Protein AF-A0A529LXN5-F1 (afdb_monomer_lite)

pLDDT: mean 96.06, std 3.26, range [74.19, 98.25]

Foldseek 3Di:
DDPQVVVVVVCCVVPVPDDSVVSSVVVVVVVVVVCCCPVPVVVVQVVVPHDPVRVVLQVCLVVVDPVSDDD

Secondary structure (DSSP, 8-state):
--HHHHHHHHHHHH-TTS--HHHHHHHHHHHHHHHHIIIIIHHHHHHTT--HHHHHHHHHHHHT-TT----

Sequence (71 aa):
MDRAGRAMEQWRRERPDLDVSPMGVIGRLNEASALIARDRLAPVFARFGLQAGEFDVLATLRRSGSPYALT

Radius of gyration: 19.16 Å; chains: 1; bounding box: 41×14×55 Å

Structure (mmCIF, N/CA/C/O backbone):
data_AF-A0A529LXN5-F1
#
_entry.id   AF-A0A529LXN5-F1
#
loop_
_atom_site.group_PDB
_atom_site.id
_atom_site.type_symbol
_atom_site.label_atom_id
_atom_site.label_alt_id
_atom_site.label_comp_id
_atom_site.label_asym_id
_atom_site.label_entity_id
_atom_site.label_seq_id
_atom_site.pdbx_PDB_ins_code
_atom_site.Cartn_x
_atom_site.Cartn_y
_atom_site.Cartn_z
_atom_site.occupancy
_atom_site.B_iso_or_equiv
_atom_site.auth_seq_id
_atom_site.auth_comp_id
_atom_site.auth_asym_id
_atom_site.auth_atom_id
_atom_site.pdbx_PDB_model_num
ATOM 1 N N . MET A 1 1 ? -2.094 -7.133 -20.810 1.00 74.19 1 MET A N 1
ATOM 2 C CA . MET A 1 1 ? -0.895 -6.760 -20.024 1.00 74.19 1 MET A CA 1
ATOM 3 C C . MET A 1 1 ? -1.282 -5.670 -19.026 1.00 74.19 1 MET A C 1
ATOM 5 O O . MET A 1 1 ? -1.968 -4.741 -19.443 1.00 74.19 1 MET A O 1
ATOM 9 N N . ASP A 1 2 ? -0.921 -5.797 -17.744 1.00 92.88 2 ASP A N 1
ATOM 10 C CA . ASP A 1 2 ? -1.207 -4.814 -16.674 1.00 92.88 2 ASP A CA 1
ATOM 11 C C . ASP A 1 2 ? -0.390 -3.510 -16.817 1.00 92.88 2 ASP A C 1
ATOM 13 O O . ASP A 1 2 ? 0.404 -3.361 -17.753 1.00 92.88 2 ASP A O 1
ATOM 17 N N . ARG A 1 3 ? -0.618 -2.519 -15.939 1.00 92.62 3 ARG A N 1
ATOM 18 C CA . ARG A 1 3 ? 0.045 -1.205 -16.043 1.00 92.62 3 ARG A CA 1
ATOM 19 C C . ARG A 1 3 ? 1.560 -1.316 -15.875 1.00 92.62 3 ARG A C 1
ATOM 21 O O . ARG A 1 3 ? 2.295 -0.692 -16.638 1.00 92.62 3 ARG A O 1
ATOM 28 N N . ALA A 1 4 ? 2.010 -2.130 -14.923 1.00 95.31 4 ALA A N 1
ATOM 29 C CA . ALA A 1 4 ? 3.427 -2.368 -14.676 1.00 95.31 4 ALA A CA 1
ATOM 30 C C . ALA A 1 4 ? 4.110 -3.041 -15.879 1.00 95.31 4 ALA A C 1
ATOM 32 O O . ALA A 1 4 ? 5.175 -2.607 -16.305 1.00 95.31 4 ALA A O 1
ATOM 33 N N . GLY A 1 5 ? 3.475 -4.043 -16.488 1.00 95.88 5 GLY A N 1
ATOM 34 C CA . GLY A 1 5 ? 3.976 -4.728 -17.676 1.00 95.88 5 GLY A CA 1
ATOM 35 C C . GLY A 1 5 ? 4.125 -3.790 -18.871 1.00 95.88 5 GLY A C 1
ATOM 36 O O . GLY A 1 5 ? 5.172 -3.802 -19.515 1.00 95.88 5 GLY A O 1
ATOM 37 N N . ARG A 1 6 ? 3.139 -2.913 -19.112 1.00 96.12 6 ARG A N 1
ATOM 38 C CA . ARG A 1 6 ? 3.239 -1.898 -20.176 1.00 96.12 6 ARG A CA 1
ATOM 39 C C . ARG A 1 6 ? 4.417 -0.950 -19.947 1.00 96.12 6 ARG A C 1
ATOM 41 O O . ARG A 1 6 ? 5.132 -0.633 -20.891 1.00 96.12 6 ARG A O 1
ATOM 48 N N . ALA A 1 7 ? 4.646 -0.529 -18.702 1.00 95.38 7 ALA A N 1
ATOM 49 C CA . ALA A 1 7 ? 5.796 0.305 -18.360 1.00 95.38 7 ALA A CA 1
ATOM 50 C C . ALA A 1 7 ? 7.127 -0.435 -18.583 1.00 95.38 7 ALA A C 1
ATOM 52 O O . ALA A 1 7 ? 8.063 0.136 -19.131 1.00 95.38 7 ALA A O 1
ATOM 53 N N . MET A 1 8 ? 7.214 -1.718 -18.217 1.00 96.50 8 MET A N 1
ATOM 54 C CA . MET A 1 8 ? 8.417 -2.526 -18.454 1.00 96.50 8 MET A CA 1
ATOM 55 C C . MET A 1 8 ? 8.733 -2.659 -19.945 1.00 96.50 8 MET A C 1
ATOM 57 O O . MET A 1 8 ? 9.892 -2.579 -20.332 1.00 96.50 8 MET A O 1
ATOM 61 N N . GLU A 1 9 ? 7.719 -2.857 -20.786 1.00 96.44 9 GLU A N 1
ATOM 62 C CA . GLU A 1 9 ? 7.905 -2.959 -22.235 1.00 96.44 9 GLU A CA 1
ATOM 63 C C . GLU A 1 9 ? 8.384 -1.641 -22.853 1.00 96.44 9 GLU A C 1
ATOM 65 O O . GLU A 1 9 ? 9.286 -1.643 -23.688 1.00 96.44 9 GLU A O 1
ATOM 70 N N . GLN A 1 10 ? 7.853 -0.511 -22.381 1.00 96.69 10 GLN A N 1
ATOM 71 C CA . GLN A 1 10 ? 8.341 0.812 -22.772 1.00 96.69 10 GLN A CA 1
ATOM 72 C C . GLN A 1 10 ? 9.815 0.987 -22.399 1.00 96.69 10 GLN A C 1
ATOM 74 O O . GLN A 1 10 ? 10.623 1.332 -23.254 1.00 96.69 10 GLN A O 1
ATOM 79 N N . TRP A 1 11 ? 10.193 0.678 -21.158 1.00 96.75 11 TRP A N 1
ATOM 80 C CA . TRP A 1 11 ? 11.579 0.835 -20.723 1.00 96.75 11 TRP A CA 1
ATOM 81 C C . TRP A 1 11 ? 12.553 -0.103 -21.426 1.00 96.75 11 TRP A C 1
ATOM 83 O O . TRP A 1 11 ? 13.655 0.322 -21.745 1.00 96.75 11 TRP A O 1
ATOM 93 N N . ARG A 1 12 ? 12.158 -1.342 -21.735 1.00 96.19 12 ARG A N 1
ATOM 94 C CA . ARG A 1 12 ? 13.007 -2.244 -22.530 1.00 96.19 12 ARG A CA 1
ATOM 95 C C . ARG A 1 12 ? 13.303 -1.693 -23.922 1.00 96.19 12 ARG A C 1
ATOM 97 O O . ARG A 1 12 ? 14.361 -1.990 -24.462 1.00 96.19 12 ARG A O 1
ATOM 104 N N . ARG A 1 13 ? 12.385 -0.913 -24.500 1.00 97.62 13 ARG A N 1
ATOM 105 C CA . ARG A 1 13 ? 12.607 -0.247 -25.787 1.00 97.62 13 ARG A CA 1
ATOM 106 C C . ARG A 1 13 ? 13.551 0.949 -25.655 1.00 97.62 13 ARG A C 1
ATOM 108 O O . ARG A 1 13 ? 14.454 1.078 -26.469 1.00 97.62 13 ARG A O 1
ATOM 115 N N . GLU A 1 14 ? 13.348 1.801 -24.651 1.00 98.25 14 GLU A N 1
ATOM 116 C CA . GLU A 1 14 ? 14.130 3.040 -24.496 1.00 98.25 14 GLU A CA 1
ATOM 117 C C . GLU A 1 14 ? 15.517 2.814 -23.859 1.00 98.25 14 GLU A C 1
ATOM 119 O O . GLU A 1 14 ? 16.467 3.537 -24.152 1.00 98.25 14 GLU A O 1
ATOM 124 N N . ARG A 1 15 ? 15.646 1.826 -22.964 1.00 96.81 15 ARG A N 1
ATOM 125 C CA . ARG A 1 15 ? 16.859 1.494 -22.196 1.00 96.81 15 ARG A CA 1
ATOM 126 C C . ARG A 1 15 ? 17.001 -0.023 -22.019 1.00 96.81 15 ARG A C 1
ATOM 128 O O . ARG A 1 15 ? 16.798 -0.542 -20.918 1.00 96.81 15 ARG A O 1
ATOM 135 N N . PRO A 1 16 ? 17.340 -0.756 -23.094 1.00 96.38 16 PRO A N 1
ATOM 136 C CA . PRO A 1 16 ? 17.487 -2.212 -23.046 1.00 96.38 16 PRO A CA 1
ATOM 137 C C . PRO A 1 16 ? 18.615 -2.689 -22.117 1.00 96.38 16 PRO A C 1
ATOM 139 O O . PRO A 1 16 ? 18.660 -3.864 -21.769 1.00 96.38 16 PRO A O 1
ATOM 142 N N . ASP A 1 17 ? 19.519 -1.793 -21.718 1.00 97.62 17 ASP A N 1
ATOM 143 C CA . ASP A 1 17 ? 20.625 -2.052 -20.797 1.00 97.62 17 ASP A CA 1
ATOM 144 C C . ASP A 1 17 ? 20.201 -2.158 -19.321 1.00 97.62 17 ASP A C 1
ATOM 146 O O . ASP A 1 17 ? 20.963 -2.670 -18.503 1.00 97.62 17 ASP A O 1
ATOM 150 N N . LEU A 1 18 ? 19.002 -1.685 -18.962 1.00 96.56 18 LEU A N 1
ATOM 151 C CA . LEU A 1 18 ? 18.523 -1.684 -17.581 1.00 96.56 18 LEU A CA 1
ATOM 152 C C . LEU A 1 18 ? 17.698 -2.934 -17.256 1.00 96.56 18 LEU A C 1
ATOM 154 O O . LEU A 1 18 ? 16.768 -3.292 -17.983 1.00 96.56 18 LEU A O 1
ATOM 158 N N . ASP A 1 19 ? 17.951 -3.538 -16.091 1.00 96.00 19 ASP A N 1
ATOM 159 C CA . ASP A 1 19 ? 17.014 -4.506 -15.519 1.00 96.00 19 ASP A CA 1
ATOM 160 C C . ASP A 1 19 ? 15.801 -3.784 -14.916 1.00 96.00 19 ASP A C 1
ATOM 162 O O . ASP A 1 19 ? 15.878 -3.106 -13.891 1.00 96.00 19 ASP A O 1
ATOM 166 N N . VAL A 1 20 ? 14.649 -3.964 -15.557 1.00 96.06 20 VAL A N 1
ATOM 167 C CA . VAL A 1 20 ? 13.370 -3.374 -15.143 1.00 96.06 20 VAL A CA 1
ATOM 168 C C . VAL A 1 20 ? 12.463 -4.350 -14.397 1.00 96.06 20 VAL A C 1
ATOM 170 O O . VAL A 1 20 ? 11.301 -4.031 -14.121 1.00 96.06 20 VAL A O 1
ATOM 173 N N . SER A 1 21 ? 12.964 -5.541 -14.058 1.00 94.94 21 SER A N 1
ATOM 174 C CA . SER A 1 21 ? 12.226 -6.538 -13.282 1.00 94.94 21 SER A CA 1
ATOM 175 C C . SER A 1 21 ? 11.680 -6.004 -11.941 1.00 94.94 21 SER A C 1
ATOM 177 O O . SER A 1 21 ? 10.495 -6.252 -11.672 1.00 94.94 21 SER A O 1
ATOM 179 N N . PRO A 1 22 ? 12.406 -5.177 -11.148 1.00 95.88 22 PRO A N 1
ATOM 180 C CA . PRO A 1 22 ? 11.907 -4.714 -9.848 1.00 95.88 22 PRO A CA 1
ATOM 181 C C . PRO A 1 22 ? 10.700 -3.778 -9.968 1.00 95.88 22 PRO A C 1
ATOM 183 O O . PRO A 1 22 ? 9.748 -3.874 -9.192 1.00 95.88 22 PRO A O 1
ATOM 186 N N . MET A 1 23 ? 10.687 -2.916 -10.989 1.00 93.56 23 MET A N 1
ATOM 187 C CA . MET A 1 23 ? 9.558 -2.025 -11.281 1.00 93.56 23 MET A CA 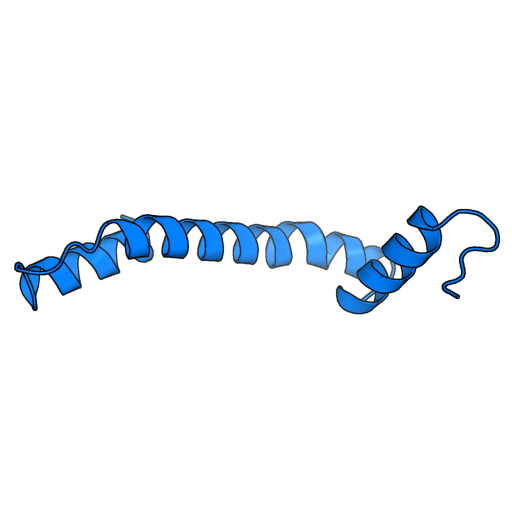1
ATOM 188 C C . MET A 1 23 ? 8.281 -2.821 -11.576 1.00 93.56 23 MET A C 1
ATOM 190 O O . MET A 1 23 ? 7.190 -2.414 -11.178 1.00 93.56 23 MET A O 1
ATOM 194 N N . GLY A 1 24 ? 8.411 -3.976 -12.234 1.00 94.88 24 GLY A N 1
ATOM 195 C CA . GLY A 1 24 ? 7.296 -4.882 -12.482 1.00 94.88 24 GLY A CA 1
ATOM 196 C C . GLY A 1 24 ? 6.662 -5.419 -11.202 1.00 94.88 24 GLY A C 1
ATOM 197 O O . GLY A 1 24 ? 5.438 -5.491 -11.101 1.00 94.88 24 GLY A O 1
ATOM 198 N N . VAL A 1 25 ? 7.487 -5.802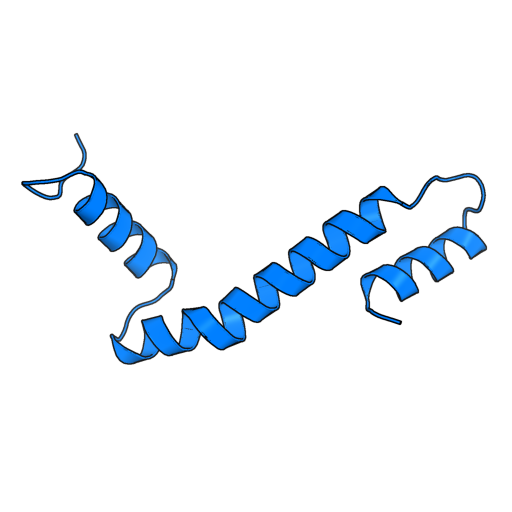 -10.227 1.00 96.25 25 VAL A N 1
ATOM 199 C CA . VAL A 1 25 ? 7.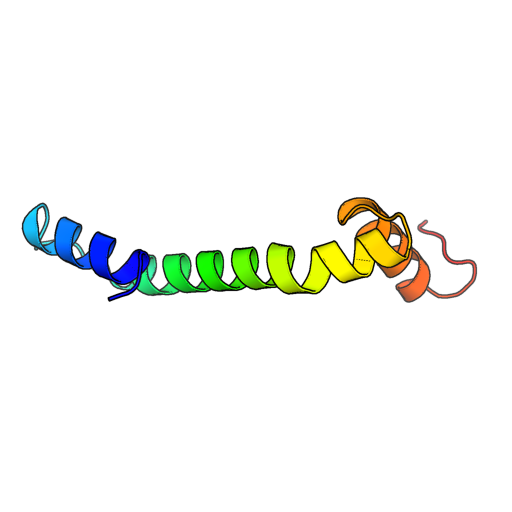022 -6.334 -8.937 1.00 96.25 25 VAL A CA 1
ATOM 200 C C . VAL A 1 25 ? 6.382 -5.225 -8.107 1.00 96.25 25 VAL A C 1
ATOM 202 O O . VAL A 1 25 ? 5.215 -5.333 -7.730 1.00 96.25 25 VAL A O 1
ATOM 205 N N . ILE A 1 26 ? 7.107 -4.126 -7.885 1.00 96.62 26 ILE A N 1
ATOM 206 C CA . ILE A 1 26 ? 6.630 -3.000 -7.072 1.00 96.62 26 ILE A CA 1
ATOM 207 C C . ILE A 1 26 ? 5.381 -2.362 -7.687 1.00 96.62 26 ILE A C 1
ATOM 209 O O . ILE A 1 26 ? 4.424 -2.068 -6.975 1.00 96.62 26 ILE A O 1
ATOM 213 N N . GLY A 1 27 ? 5.340 -2.208 -9.013 1.00 96.38 27 GLY A N 1
ATOM 214 C CA . GLY A 1 27 ? 4.183 -1.654 -9.713 1.00 96.38 27 GLY A CA 1
ATOM 215 C C . GLY A 1 27 ? 2.909 -2.469 -9.486 1.00 96.38 27 GLY A C 1
ATOM 216 O O . GLY A 1 27 ? 1.860 -1.891 -9.205 1.00 96.38 27 GLY A O 1
ATOM 217 N N . ARG A 1 28 ? 3.003 -3.804 -9.536 1.00 97.00 28 ARG A N 1
ATOM 218 C CA . ARG A 1 28 ? 1.858 -4.692 -9.276 1.00 97.00 28 ARG A CA 1
ATOM 219 C C . ARG A 1 28 ? 1.439 -4.697 -7.813 1.00 97.00 28 ARG A C 1
ATOM 221 O O . ARG A 1 28 ? 0.244 -4.695 -7.541 1.00 97.00 28 ARG A O 1
ATOM 228 N N . LEU A 1 29 ? 2.392 -4.676 -6.878 1.00 97.94 29 LEU A N 1
ATOM 229 C CA . LEU A 1 29 ? 2.086 -4.584 -5.446 1.00 97.94 29 LEU A CA 1
ATOM 230 C C . LEU A 1 29 ? 1.355 -3.278 -5.116 1.00 97.94 29 LEU A C 1
ATOM 232 O O . LEU A 1 29 ? 0.352 -3.299 -4.404 1.00 97.94 29 LEU A O 1
ATOM 236 N N . ASN A 1 30 ? 1.800 -2.161 -5.691 1.00 97.12 30 ASN A N 1
ATOM 237 C CA . ASN A 1 30 ? 1.143 -0.867 -5.525 1.00 97.12 30 ASN A CA 1
ATOM 238 C C . ASN A 1 30 ? -0.264 -0.860 -6.135 1.00 97.12 30 ASN A C 1
ATOM 240 O O . ASN A 1 30 ? -1.200 -0.369 -5.507 1.00 97.12 30 ASN A O 1
ATOM 244 N N . GLU A 1 31 ? -0.430 -1.425 -7.334 1.00 97.12 31 GLU A N 1
ATOM 245 C CA . GLU A 1 31 ? -1.740 -1.548 -7.980 1.00 97.12 31 GLU A CA 1
ATOM 246 C C . GLU A 1 31 ? -2.695 -2.408 -7.141 1.00 97.12 31 GLU A C 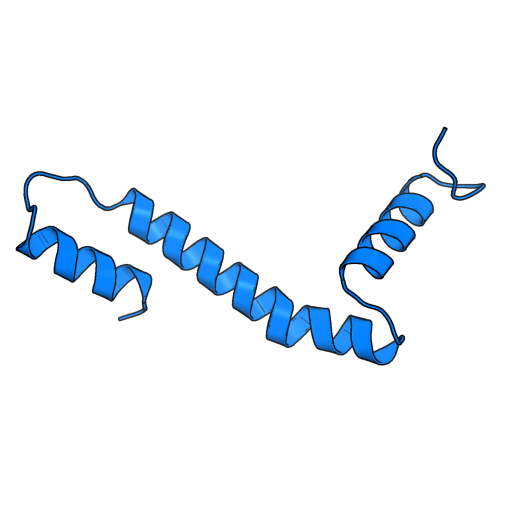1
ATOM 248 O O . GLU A 1 31 ? -3.810 -1.977 -6.850 1.00 97.12 31 GLU A O 1
ATOM 253 N N . ALA A 1 32 ? -2.244 -3.571 -6.666 1.00 97.62 32 ALA A N 1
ATOM 254 C CA . ALA A 1 32 ? -3.034 -4.441 -5.800 1.00 97.62 32 ALA A CA 1
ATOM 255 C C . ALA A 1 32 ? -3.427 -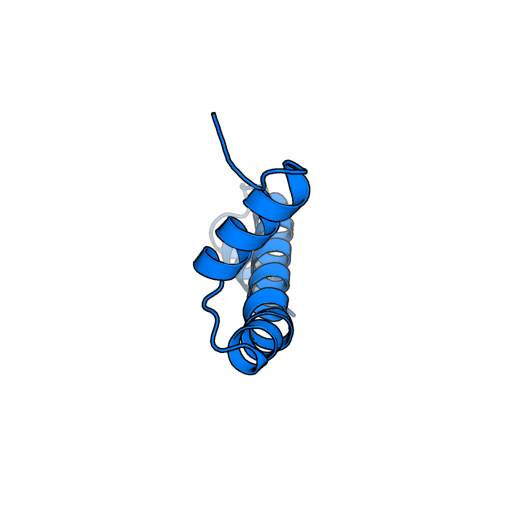3.747 -4.485 1.00 97.62 32 ALA A C 1
ATOM 257 O O . ALA A 1 32 ? -4.597 -3.777 -4.104 1.00 97.62 32 ALA A O 1
ATOM 258 N N . SER A 1 33 ? -2.478 -3.079 -3.823 1.00 97.88 33 SER A N 1
ATOM 259 C CA . SER A 1 33 ? -2.727 -2.330 -2.586 1.00 97.88 33 SER A CA 1
ATOM 260 C C . SER A 1 33 ? -3.770 -1.228 -2.794 1.00 97.88 33 SER A C 1
ATOM 262 O O . SER A 1 33 ? -4.744 -1.147 -2.046 1.00 97.88 33 SER A O 1
ATOM 264 N N . ALA A 1 34 ? -3.642 -0.441 -3.868 1.00 97.12 34 ALA A N 1
ATOM 265 C CA . ALA A 1 34 ? -4.588 0.622 -4.193 1.00 97.12 34 ALA A CA 1
ATOM 266 C C . ALA A 1 34 ? -5.998 0.086 -4.495 1.00 97.12 34 ALA A C 1
ATOM 268 O O . ALA A 1 34 ? -6.989 0.673 -4.054 1.00 97.12 34 ALA A O 1
ATOM 269 N N . LEU A 1 35 ? -6.102 -1.032 -5.222 1.00 97.75 35 LEU A N 1
ATOM 270 C CA . LEU A 1 35 ? -7.380 -1.688 -5.510 1.00 97.75 35 LEU A CA 1
ATOM 271 C C . LEU A 1 35 ? -8.044 -2.209 -4.231 1.00 97.75 35 LEU A C 1
ATOM 273 O O . LEU A 1 35 ? -9.228 -1.968 -4.017 1.00 97.75 35 LEU A O 1
ATOM 277 N N . ILE A 1 36 ? -7.293 -2.876 -3.353 1.00 98.00 36 ILE A N 1
ATOM 278 C CA . ILE A 1 36 ? -7.815 -3.384 -2.077 1.00 98.00 36 ILE A CA 1
ATOM 279 C C . ILE A 1 36 ? -8.255 -2.224 -1.177 1.00 98.00 36 ILE A C 1
ATOM 281 O O . ILE A 1 36 ? -9.361 -2.251 -0.635 1.00 98.00 36 ILE A O 1
ATOM 285 N N . ALA A 1 37 ? -7.427 -1.186 -1.048 1.00 97.12 37 ALA A N 1
ATOM 286 C CA . ALA A 1 37 ? -7.748 -0.015 -0.242 1.00 97.12 37 ALA A CA 1
ATOM 287 C C . ALA A 1 37 ? -9.045 0.657 -0.716 1.00 97.12 37 ALA A C 1
ATOM 289 O O . ALA A 1 37 ? -9.933 0.922 0.094 1.00 97.12 37 ALA A O 1
ATOM 290 N N . ARG A 1 38 ? -9.187 0.871 -2.029 1.00 96.88 38 ARG A N 1
ATOM 291 C CA . ARG A 1 38 ? -10.349 1.548 -2.614 1.00 96.88 38 ARG A CA 1
ATOM 292 C C . ARG A 1 38 ? -11.606 0.681 -2.628 1.00 96.88 38 ARG A C 1
ATOM 294 O O . ARG A 1 38 ? -12.663 1.157 -2.235 1.00 96.88 38 ARG A O 1
ATOM 301 N N . ASP A 1 39 ? -11.510 -0.563 -3.089 1.00 97.62 39 ASP A N 1
ATOM 302 C CA . ASP A 1 39 ? -12.695 -1.374 -3.398 1.00 97.62 39 ASP A CA 1
ATOM 303 C C . ASP A 1 39 ? -13.131 -2.258 -2.225 1.00 97.62 39 ASP A C 1
ATOM 305 O O . ASP A 1 39 ? -14.251 -2.770 -2.222 1.00 97.62 39 ASP A O 1
ATOM 309 N N . ARG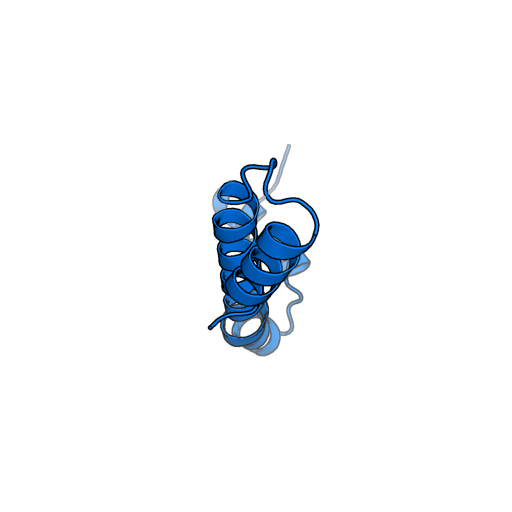 A 1 40 ? -12.256 -2.482 -1.234 1.00 97.00 40 ARG A N 1
ATOM 310 C CA . ARG A 1 40 ? -12.532 -3.371 -0.093 1.00 97.00 40 ARG A CA 1
ATOM 311 C C . ARG A 1 40 ? -12.520 -2.635 1.237 1.00 97.00 40 ARG A C 1
ATOM 313 O O . ARG A 1 40 ? -13.479 -2.771 1.989 1.00 97.00 40 ARG A O 1
ATOM 320 N N . LEU A 1 41 ? -11.476 -1.859 1.528 1.00 97.19 41 LEU A N 1
ATOM 321 C CA . LEU A 1 41 ? -11.336 -1.208 2.837 1.00 97.19 41 LEU A CA 1
ATOM 322 C C . LEU A 1 41 ? -12.201 0.050 2.956 1.00 97.19 41 LEU A C 1
ATOM 324 O O . LEU A 1 41 ? -12.976 0.163 3.904 1.00 97.19 41 LEU A O 1
ATOM 328 N N . ALA A 1 42 ? -12.140 0.959 1.979 1.00 96.75 42 ALA A N 1
ATOM 329 C CA . ALA A 1 42 ? -12.894 2.211 2.030 1.00 96.75 42 ALA A CA 1
ATOM 330 C C . ALA A 1 42 ? -14.419 2.012 2.193 1.00 96.75 42 ALA A C 1
ATOM 332 O O . ALA A 1 42 ? -14.997 2.690 3.042 1.00 96.75 42 ALA A O 1
ATOM 333 N N . PRO A 1 43 ? -15.091 1.059 1.507 1.00 97.75 43 PRO A N 1
ATOM 334 C CA . PRO A 1 43 ? -16.516 0.801 1.727 1.00 97.75 43 PRO A CA 1
ATOM 335 C C . PRO A 1 43 ? -16.829 0.280 3.136 1.00 97.75 43 PRO A C 1
ATOM 337 O O . PRO A 1 43 ? -17.870 0.612 3.704 1.00 97.75 43 PRO A O 1
ATOM 340 N N . VAL A 1 44 ? -15.932 -0.524 3.718 1.00 97.25 44 VAL A N 1
ATOM 341 C CA . VAL A 1 44 ? -16.083 -1.024 5.091 1.00 97.25 44 VAL A CA 1
ATOM 342 C C . VAL A 1 44 ? -15.964 0.124 6.085 1.00 97.25 44 VAL A C 1
ATOM 344 O O . VAL A 1 44 ? -16.815 0.241 6.959 1.00 97.25 44 VAL A O 1
ATOM 347 N N . PHE A 1 45 ? -14.965 0.993 5.939 1.00 97.19 45 PHE A N 1
ATOM 348 C CA . PHE A 1 45 ? -14.801 2.152 6.818 1.00 97.19 45 PHE A CA 1
ATOM 349 C C . PHE A 1 45 ? -15.978 3.125 6.691 1.00 97.19 45 PHE A C 1
ATOM 351 O O . PHE A 1 45 ? -16.559 3.520 7.703 1.00 97.19 45 PHE A O 1
ATOM 358 N N . ALA A 1 46 ? -16.422 3.402 5.462 1.00 96.56 46 ALA A N 1
ATOM 359 C CA . ALA A 1 46 ? -17.567 4.266 5.193 1.00 96.56 46 ALA A CA 1
ATOM 360 C C . ALA A 1 46 ? -18.869 3.754 5.833 1.00 96.56 46 ALA A C 1
ATOM 362 O O . ALA A 1 46 ? -19.649 4.556 6.342 1.00 96.56 46 ALA A O 1
ATOM 363 N N . ARG A 1 47 ? -19.088 2.429 5.894 1.00 97.81 47 ARG A N 1
ATOM 364 C CA . ARG A 1 47 ? -20.237 1.828 6.601 1.00 97.81 47 ARG A CA 1
ATOM 365 C C . ARG A 1 47 ? -20.290 2.212 8.088 1.00 97.81 47 ARG A C 1
ATOM 367 O O . ARG A 1 47 ? -21.376 2.225 8.662 1.00 97.81 47 ARG A O 1
ATOM 374 N N . PHE A 1 48 ? -19.148 2.514 8.702 1.00 97.19 48 PHE A N 1
ATOM 375 C CA . PHE A 1 48 ? -19.043 2.950 10.097 1.00 97.19 48 PHE A CA 1
ATOM 376 C C . PHE A 1 48 ? -18.773 4.455 10.241 1.00 97.19 48 PHE A C 1
ATOM 378 O O . PHE A 1 48 ? -18.505 4.913 11.347 1.00 97.19 48 PHE A O 1
ATOM 385 N N . GLY A 1 49 ? -18.842 5.226 9.149 1.00 97.44 49 GLY A N 1
ATOM 386 C CA . GLY A 1 49 ? -18.555 6.662 9.157 1.00 97.44 49 GLY A CA 1
ATOM 387 C C . GLY A 1 49 ? -17.082 7.005 9.396 1.00 97.44 49 GLY A C 1
ATOM 388 O O . GLY A 1 49 ? -16.796 8.112 9.832 1.00 97.44 49 GLY A O 1
ATOM 389 N N . LEU A 1 50 ? -16.163 6.070 9.129 1.00 97.69 50 LEU A N 1
ATOM 390 C CA . LEU A 1 50 ? -14.731 6.225 9.382 1.00 97.69 50 LEU A CA 1
ATOM 391 C C . LEU A 1 50 ? -13.946 6.538 8.104 1.00 97.69 50 LEU A C 1
ATOM 393 O O . LEU A 1 50 ? -14.225 6.002 7.028 1.00 97.69 50 LEU A O 1
ATOM 397 N N . GLN A 1 51 ? -12.892 7.331 8.261 1.00 95.50 51 GLN A N 1
ATOM 398 C CA . GLN A 1 51 ? -11.765 7.423 7.338 1.00 95.50 51 GLN A CA 1
ATOM 399 C C . GLN A 1 51 ? -10.713 6.349 7.662 1.00 95.50 51 GLN A C 1
ATOM 401 O O . GLN A 1 51 ? -10.636 5.841 8.781 1.00 95.50 51 GLN A O 1
ATOM 406 N N . ALA A 1 52 ? -9.847 6.027 6.695 1.00 92.94 52 ALA A N 1
ATOM 407 C CA . ALA A 1 52 ? -8.809 5.005 6.878 1.00 92.94 52 ALA A CA 1
ATOM 408 C C . ALA A 1 52 ? -7.873 5.303 8.067 1.00 92.94 52 ALA A C 1
ATOM 410 O O . ALA A 1 52 ? -7.613 4.420 8.878 1.00 92.94 52 ALA A O 1
ATOM 411 N N . GLY A 1 53 ? -7.433 6.557 8.219 1.00 95.19 53 GLY A N 1
ATOM 412 C CA . GLY A 1 53 ? -6.575 6.953 9.341 1.00 95.19 53 GLY A CA 1
ATOM 413 C C . GLY A 1 53 ? -7.266 6.850 10.706 1.00 95.19 53 GLY A C 1
ATOM 414 O O . GLY A 1 53 ? -6.632 6.486 11.692 1.00 95.19 53 GLY A O 1
ATOM 415 N N . GLU A 1 54 ? -8.574 7.109 10.774 1.00 97.12 54 GLU A N 1
ATOM 416 C CA . GLU A 1 54 ? -9.349 6.972 12.015 1.00 97.12 54 GLU A CA 1
ATOM 417 C C . GLU A 1 54 ? -9.485 5.502 12.412 1.00 97.12 54 GLU A C 1
ATOM 419 O O . GLU A 1 54 ? -9.308 5.153 13.581 1.00 97.12 54 GLU A O 1
ATOM 424 N N . PHE A 1 55 ? -9.728 4.621 11.434 1.00 96.56 55 PHE A N 1
ATOM 425 C CA . PHE A 1 55 ? -9.672 3.183 11.666 1.00 96.56 55 PHE A CA 1
ATOM 426 C C . PHE A 1 55 ? -8.291 2.755 12.172 1.00 96.56 55 PHE A C 1
ATOM 428 O O . PHE A 1 55 ? -8.226 2.001 13.138 1.00 96.56 55 PHE A O 1
ATOM 435 N N . ASP A 1 56 ? -7.199 3.245 11.580 1.00 96.62 56 ASP A N 1
ATOM 436 C CA . ASP A 1 56 ? -5.845 2.882 12.009 1.00 96.62 56 ASP A CA 1
ATOM 437 C C . ASP A 1 56 ? -5.564 3.285 13.461 1.00 96.62 56 ASP A C 1
ATOM 439 O O . ASP A 1 56 ? -4.983 2.496 14.215 1.00 96.62 56 ASP A O 1
ATOM 443 N N . VAL A 1 57 ? -6.035 4.458 13.897 1.00 97.31 57 VAL A N 1
ATOM 444 C CA . VAL A 1 57 ? -5.966 4.878 15.306 1.00 97.31 57 VAL A CA 1
ATOM 445 C C . VAL A 1 57 ? -6.773 3.928 16.188 1.00 97.31 57 VAL A C 1
ATOM 447 O O . VAL A 1 57 ? -6.226 3.357 17.132 1.00 97.31 57 VAL A O 1
ATOM 450 N N . LEU A 1 58 ? -8.050 3.696 15.870 1.00 97.19 58 LEU A N 1
ATOM 451 C CA . LEU A 1 58 ? -8.923 2.822 16.662 1.00 97.19 58 LEU A CA 1
ATOM 452 C C . LEU A 1 58 ? -8.387 1.388 16.735 1.00 97.19 58 LEU A C 1
ATOM 454 O O . LEU A 1 58 ? -8.387 0.775 17.803 1.00 97.19 58 LEU A O 1
ATOM 458 N N . ALA A 1 59 ? -7.892 0.853 15.620 1.00 96.94 59 ALA A N 1
ATOM 459 C CA . ALA A 1 59 ? -7.305 -0.474 15.543 1.00 96.94 59 ALA A CA 1
ATOM 460 C C . ALA A 1 59 ? -6.006 -0.552 16.357 1.00 96.94 59 ALA A C 1
ATOM 462 O O . ALA A 1 59 ? -5.763 -1.561 17.018 1.00 96.94 59 ALA A O 1
ATOM 463 N N . THR A 1 60 ? -5.195 0.508 16.351 1.00 97.94 60 THR A N 1
ATOM 464 C CA . THR A 1 60 ? -3.988 0.607 17.182 1.00 97.94 60 THR A CA 1
ATOM 465 C C . THR A 1 60 ? -4.347 0.609 18.664 1.00 97.94 60 THR A C 1
ATOM 467 O O . THR A 1 60 ? -3.897 -0.278 19.382 1.00 97.94 60 THR A O 1
ATOM 470 N N . LEU A 1 61 ? -5.233 1.506 19.108 1.00 98.25 61 LEU A N 1
ATOM 471 C CA . LEU A 1 61 ? -5.693 1.573 20.501 1.00 98.25 61 LEU A CA 1
ATOM 472 C C . LEU A 1 61 ? -6.321 0.252 20.962 1.00 98.25 61 LEU A C 1
ATOM 474 O O . LEU A 1 61 ? -6.034 -0.232 22.056 1.00 98.25 61 LEU A O 1
ATOM 478 N N . ARG A 1 62 ? -7.135 -0.381 20.107 1.00 97.56 62 ARG A N 1
ATOM 479 C CA . ARG A 1 62 ? -7.752 -1.680 20.397 1.00 97.56 62 ARG A CA 1
ATOM 480 C C . ARG A 1 62 ? -6.709 -2.781 20.593 1.00 97.56 62 ARG A C 1
ATOM 482 O O . ARG A 1 62 ? -6.880 -3.601 21.495 1.00 97.56 62 ARG A O 1
ATOM 489 N N . ARG A 1 63 ? -5.653 -2.812 19.768 1.00 97.56 63 ARG A N 1
ATOM 490 C CA . ARG A 1 63 ? -4.555 -3.791 19.874 1.00 97.56 63 ARG A CA 1
ATOM 491 C C . ARG A 1 63 ? -3.616 -3.519 21.051 1.00 97.56 63 ARG A C 1
ATOM 493 O O . ARG A 1 63 ? -2.987 -4.463 21.513 1.00 97.56 63 ARG A O 1
ATOM 500 N N . SER A 1 64 ? -3.574 -2.294 21.574 1.00 98.06 64 SER A N 1
ATOM 501 C CA . SER A 1 64 ? -2.821 -1.956 22.791 1.00 98.06 64 SER A CA 1
ATOM 502 C C . SER A 1 64 ? -3.444 -2.506 24.084 1.00 98.06 64 SER A C 1
ATOM 504 O O . SER A 1 64 ? -2.834 -2.401 25.143 1.00 98.06 64 SER A O 1
ATOM 506 N N . GLY A 1 65 ? -4.629 -3.130 24.019 1.00 97.00 65 GLY A N 1
ATOM 507 C CA . GLY A 1 65 ? -5.306 -3.705 25.188 1.00 97.00 65 GLY A CA 1
ATOM 508 C C . GLY A 1 65 ? -5.897 -2.641 26.118 1.00 97.00 65 GLY A C 1
ATOM 509 O O . GLY A 1 65 ? -5.761 -1.452 25.864 1.00 97.00 65 GLY A O 1
ATOM 510 N N . SER A 1 66 ? -6.604 -3.053 27.178 1.00 95.56 66 SER A N 1
ATOM 511 C CA . SER A 1 66 ? -7.194 -2.122 28.159 1.00 95.56 66 SER A CA 1
ATOM 512 C C . SER A 1 66 ? -6.097 -1.280 28.835 1.00 95.56 66 SER A C 1
ATOM 514 O O . SER A 1 66 ? -5.103 -1.870 29.258 1.00 95.56 66 SER A O 1
ATOM 516 N N . PRO A 1 67 ? -6.251 0.053 28.986 1.00 95.50 67 PRO A N 1
ATOM 517 C CA . PRO A 1 67 ? -7.470 0.863 28.818 1.00 95.50 67 PRO A CA 1
ATOM 518 C C . PRO A 1 67 ? -7.695 1.433 27.400 1.00 95.50 67 PRO A C 1
ATOM 520 O O . PRO A 1 67 ? -8.434 2.397 27.237 1.00 95.50 67 PRO A O 1
ATOM 523 N N . TYR A 1 68 ? -7.080 0.841 26.377 1.00 96.88 68 TYR A N 1
ATOM 524 C CA . TYR A 1 68 ? -7.082 1.278 24.975 1.00 96.88 68 TYR A CA 1
ATOM 525 C C . TYR A 1 68 ? -6.433 2.651 24.787 1.00 96.88 68 TYR A C 1
ATOM 527 O O . TYR A 1 68 ? -6.994 3.539 24.150 1.00 96.88 68 TYR A O 1
ATOM 535 N N . ALA A 1 69 ? -5.240 2.815 25.357 1.00 95.94 69 ALA A N 1
ATOM 536 C CA . ALA A 1 69 ? -4.447 4.037 25.294 1.00 95.94 69 ALA A CA 1
ATOM 537 C C . ALA A 1 69 ? -2.991 3.729 24.912 1.00 95.94 69 ALA A C 1
ATOM 539 O O . ALA A 1 69 ? -2.524 2.600 25.075 1.00 95.94 69 ALA A O 1
ATOM 540 N N . LEU A 1 70 ? -2.285 4.741 24.407 1.00 93.00 70 LEU A N 1
ATOM 541 C CA . LEU A 1 70 ? -0.834 4.720 24.219 1.00 93.00 70 LEU A CA 1
ATOM 542 C C . LEU A 1 70 ? -0.186 5.557 25.327 1.00 93.00 70 LEU A C 1
ATOM 544 O O . LEU A 1 70 ? -0.742 6.584 25.717 1.00 93.00 70 LEU A O 1
ATOM 548 N N . THR A 1 71 ? 0.949 5.087 25.837 1.00 83.94 71 THR A N 1
ATOM 549 C CA . THR A 1 71 ? 1.789 5.771 26.835 1.00 83.94 71 THR A CA 1
ATOM 550 C C . THR A 1 71 ? 2.883 6.584 26.176 1.00 83.94 71 THR A C 1
ATOM 552 O O . THR A 1 71 ? 3.460 6.050 25.200 1.00 83.94 71 THR A O 1
#